Protein AF-A0A3D3RA34-F1 (afdb_monomer)

pLDDT: mean 83.46, std 7.07, range [61.66, 94.44]

Radius of gyration: 18.46 Å; Cα contacts (8 Å, |Δi|>4): 47; chains: 1; bounding box: 39×38×44 Å

Solvent-accessible surface area (backbone atoms only — not comparable to full-atom values): 4702 Å² total; per-residue (Å²): 108,70,68,57,55,53,51,52,53,49,50,56,52,58,44,67,77,43,65,49,68,58,57,50,49,53,50,45,38,57,46,18,47,54,51,16,52,50,31,49,50,55,51,49,43,52,67,73,72,44,59,81,91,72,43,71,59,71,64,64,54,50,52,34,52,51,47,21,51,52,27,39,52,51,16,51,53,40,47,50,53,50,54,58,72,74,105

Secondary structure (DSSP, 8-state):
-HHHHHHHHHHHHHHHHTTHHHHHHHHHHHHHHHHHHHHHHHHHIIIIIS-GGGPPPHHHHHHHHHHHHHHHHHHHHHHHHHHHHT-

Organism: NCBI:txid122

Mean predicted aligned error: 8.76 Å

Sequence (87 aa):
YFFLTLATIWGLLAVNWGHALSLFKILGAVAGPVLAIAAVQILIVNTRLLPEELRPHLWRRGALILCAICYGCLSLALLWDLYLSLR

Structure (mmCIF, N/CA/C/O backbone):
data_AF-A0A3D3RA34-F1
#
_entry.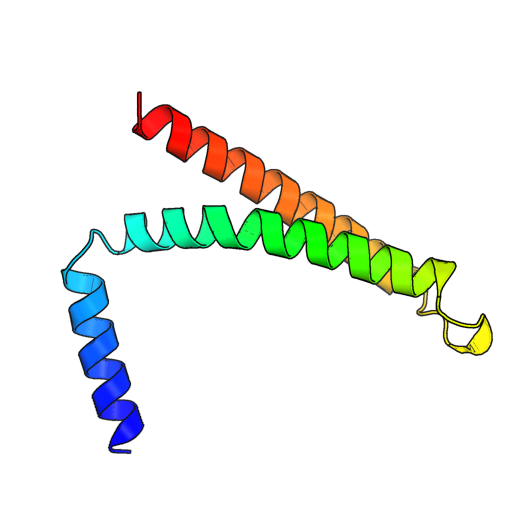id   AF-A0A3D3RA34-F1
#
loop_
_atom_site.group_PDB
_atom_site.id
_atom_site.type_symbol
_atom_site.label_atom_id
_atom_site.label_alt_id
_atom_site.label_comp_id
_atom_site.label_asym_id
_atom_site.label_entity_id
_atom_site.label_seq_id
_atom_site.pdbx_PDB_ins_code
_atom_site.Cartn_x
_atom_site.Cartn_y
_atom_site.Cartn_z
_atom_site.occupancy
_atom_site.B_iso_or_equiv
_atom_site.auth_seq_id
_atom_site.auth_comp_id
_atom_site.auth_asym_id
_atom_site.auth_atom_id
_atom_site.pdbx_PDB_model_num
ATOM 1 N N . TYR A 1 1 ? -9.520 -24.245 -21.574 1.00 74.50 1 TYR A N 1
ATOM 2 C CA . TYR A 1 1 ? -8.066 -24.111 -21.820 1.00 74.50 1 TYR A CA 1
ATOM 3 C C . TYR A 1 1 ? -7.708 -22.958 -22.750 1.00 74.50 1 TYR A C 1
ATOM 5 O O . TYR A 1 1 ? -6.784 -22.236 -22.416 1.00 74.50 1 TYR A O 1
ATOM 13 N N . PHE A 1 2 ? -8.463 -22.715 -23.830 1.00 91.88 2 PHE A N 1
ATOM 14 C CA . PHE A 1 2 ? -8.227 -21.607 -24.775 1.00 91.88 2 PHE A CA 1
ATOM 15 C C . PHE A 1 2 ? -8.070 -20.220 -24.123 1.00 91.88 2 PHE A C 1
ATOM 17 O O . PHE A 1 2 ? -7.131 -19.484 -24.417 1.00 91.88 2 PHE A O 1
ATOM 24 N N . PHE A 1 3 ? -8.954 -19.884 -23.180 1.00 92.56 3 PHE A N 1
ATOM 25 C CA . PHE A 1 3 ? -8.881 -18.609 -22.463 1.00 92.56 3 PHE A CA 1
ATOM 26 C C . PHE A 1 3 ? -7.610 -18.490 -21.610 1.00 92.56 3 PHE A C 1
ATOM 28 O O . PHE A 1 3 ? -6.986 -17.436 -21.558 1.00 92.56 3 PHE A O 1
ATOM 35 N N . LEU A 1 4 ? -7.195 -19.599 -20.988 1.00 91.31 4 LEU A N 1
ATOM 36 C CA . LEU A 1 4 ? -5.990 -19.650 -20.168 1.00 91.31 4 LEU A CA 1
ATOM 37 C C . LEU A 1 4 ? -4.745 -19.425 -21.032 1.00 91.31 4 LEU A C 1
ATOM 39 O O . LEU A 1 4 ? -3.921 -18.586 -20.701 1.00 91.31 4 LEU A O 1
ATOM 43 N N . THR A 1 5 ? -4.651 -20.102 -22.181 1.00 93.25 5 THR A N 1
ATOM 44 C CA . THR A 1 5 ? -3.539 -19.929 -23.126 1.00 93.25 5 THR A CA 1
ATOM 45 C C . THR A 1 5 ? -3.471 -18.511 -23.686 1.00 93.25 5 THR A C 1
ATOM 47 O O . THR A 1 5 ? -2.384 -17.950 -23.779 1.00 93.25 5 THR A O 1
ATOM 50 N N . LEU A 1 6 ? -4.620 -17.899 -23.993 1.00 94.44 6 LEU A N 1
ATOM 51 C CA . LEU A 1 6 ? -4.681 -16.515 -24.463 1.00 94.44 6 LEU A CA 1
ATOM 52 C C . LEU A 1 6 ? -4.191 -15.539 -23.381 1.00 94.44 6 LEU A C 1
ATOM 54 O O . LEU A 1 6 ? -3.374 -14.664 -23.660 1.00 94.44 6 LEU A O 1
ATOM 58 N N . ALA A 1 7 ? -4.631 -15.736 -22.134 1.00 88.69 7 ALA A N 1
ATOM 59 C CA . ALA A 1 7 ? -4.205 -14.934 -20.991 1.00 88.69 7 ALA A CA 1
ATOM 60 C C . ALA A 1 7 ? -2.706 -15.101 -20.685 1.00 88.69 7 ALA A C 1
ATOM 62 O O . ALA A 1 7 ? -2.030 -14.121 -20.380 1.00 88.69 7 ALA A O 1
ATOM 63 N N . THR A 1 8 ? -2.160 -16.315 -20.809 1.00 90.00 8 THR A N 1
ATOM 64 C CA . THR A 1 8 ? -0.727 -16.580 -20.608 1.00 90.00 8 THR A CA 1
ATOM 65 C C . THR A 1 8 ? 0.137 -15.920 -21.685 1.00 90.00 8 THR A C 1
ATOM 67 O O . THR A 1 8 ? 1.148 -15.303 -21.354 1.00 90.00 8 THR A O 1
ATOM 70 N N . ILE A 1 9 ? -0.264 -15.993 -22.960 1.00 91.69 9 ILE A N 1
ATOM 71 C CA . ILE A 1 9 ? 0.452 -15.338 -24.070 1.00 91.69 9 ILE A CA 1
ATOM 72 C C . ILE A 1 9 ? 0.407 -13.816 -23.908 1.00 91.69 9 ILE A C 1
ATOM 74 O O . ILE A 1 9 ? 1.428 -13.145 -24.058 1.00 91.69 9 ILE A O 1
ATOM 78 N N . TRP A 1 10 ? -0.755 -13.274 -23.537 1.00 86.25 10 TRP A N 1
ATOM 79 C CA . TRP A 1 10 ? -0.896 -11.852 -23.246 1.00 86.25 10 TRP A CA 1
ATOM 80 C C . TRP A 1 10 ? -0.002 -11.410 -22.079 1.00 86.25 10 TRP A C 1
ATOM 82 O O . TRP A 1 10 ? 0.682 -10.396 -22.183 1.00 86.25 10 TRP A O 1
ATOM 92 N N . GLY A 1 11 ? 0.063 -12.197 -20.999 1.00 80.50 11 GLY A N 1
ATOM 93 C CA . GLY A 1 11 ? 0.940 -11.932 -19.856 1.00 80.50 11 GLY A CA 1
ATOM 94 C C . GLY A 1 11 ? 2.427 -11.907 -20.224 1.00 80.50 11 GLY A C 1
ATOM 95 O O . GLY A 1 11 ? 3.146 -11.013 -19.788 1.00 80.50 11 GLY A O 1
ATOM 96 N N . LEU A 1 12 ? 2.881 -12.835 -21.073 1.00 82.94 12 LEU A N 1
ATOM 97 C CA . LEU A 1 12 ? 4.261 -12.873 -21.576 1.00 82.94 12 LEU A CA 1
ATOM 98 C C . LEU A 1 12 ? 4.615 -11.639 -22.417 1.00 82.94 12 LEU A C 1
ATOM 100 O O . LEU A 1 12 ? 5.702 -11.083 -22.263 1.00 82.94 12 LEU A O 1
ATOM 104 N N . LEU A 1 13 ? 3.699 -11.187 -23.277 1.00 80.62 13 LEU A N 1
ATOM 105 C CA . LEU A 1 13 ? 3.888 -9.979 -24.086 1.00 80.62 13 LEU A CA 1
ATOM 106 C C . LEU A 1 13 ? 3.881 -8.709 -23.224 1.00 80.62 13 LEU A C 1
ATOM 108 O O . LEU A 1 13 ? 4.754 -7.857 -23.380 1.00 80.62 13 LEU A O 1
ATOM 112 N N . ALA A 1 14 ? 2.957 -8.614 -22.265 1.00 74.06 14 ALA A N 1
ATOM 113 C CA . ALA A 1 14 ? 2.867 -7.487 -21.337 1.00 74.06 14 ALA A CA 1
ATOM 114 C C . ALA A 1 14 ? 4.130 -7.333 -20.468 1.00 74.06 14 ALA A C 1
ATOM 116 O O . ALA A 1 14 ? 4.561 -6.215 -20.196 1.00 74.06 14 ALA A O 1
ATOM 117 N N . VAL A 1 15 ? 4.752 -8.448 -20.073 1.00 71.44 15 VAL A N 1
ATOM 118 C CA . VAL A 1 15 ? 6.021 -8.475 -19.324 1.00 71.44 15 VAL A CA 1
ATOM 119 C C . VAL A 1 15 ? 7.211 -8.016 -20.170 1.00 71.44 15 VAL A C 1
ATOM 121 O O . VAL A 1 15 ? 8.175 -7.505 -19.611 1.00 71.44 15 VAL A O 1
ATOM 124 N N . ASN A 1 16 ? 7.161 -8.184 -21.494 1.00 73.38 16 ASN A N 1
ATOM 125 C CA . ASN A 1 16 ? 8.252 -7.818 -22.402 1.00 73.38 16 ASN A CA 1
ATOM 126 C C . ASN A 1 16 ? 8.212 -6.328 -22.804 1.00 73.38 16 ASN A C 1
ATOM 128 O O . ASN A 1 16 ? 9.250 -5.705 -22.994 1.00 73.38 16 ASN A O 1
ATOM 132 N N . TRP A 1 17 ? 7.018 -5.731 -22.892 1.00 65.56 17 TRP A N 1
ATOM 133 C CA . TRP A 1 17 ? 6.837 -4.334 -23.321 1.00 65.56 17 TRP A CA 1
ATOM 134 C C . TRP A 1 17 ? 7.259 -3.264 -22.309 1.00 65.56 17 TRP A C 1
ATOM 136 O O . TRP A 1 17 ? 7.488 -2.119 -22.692 1.00 65.56 17 TRP A O 1
ATOM 146 N N . GLY A 1 18 ? 7.397 -3.609 -21.034 1.00 61.66 18 GLY A N 1
ATOM 147 C CA . GLY A 1 18 ? 8.007 -2.745 -20.028 1.00 61.66 18 GLY A CA 1
ATOM 148 C C . GLY A 1 18 ? 9.100 -3.503 -19.294 1.00 61.66 18 GLY A C 1
ATOM 149 O O . GLY A 1 18 ? 9.091 -4.729 -19.271 1.00 61.66 18 GLY A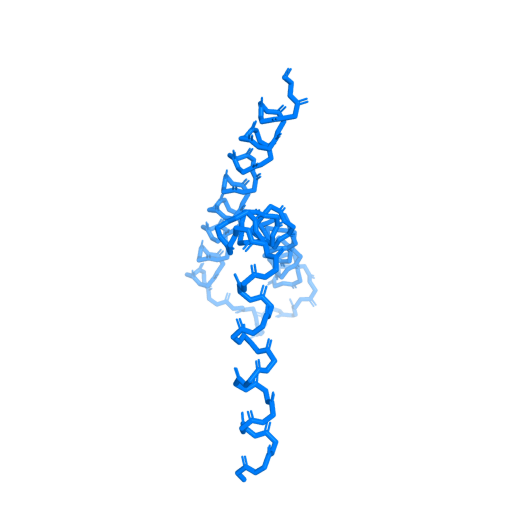 O 1
ATOM 150 N N . HIS A 1 19 ? 10.012 -2.801 -18.615 1.00 69.19 19 HIS A N 1
ATOM 151 C CA . HIS A 1 19 ? 10.720 -3.446 -17.509 1.00 69.19 19 HIS A CA 1
ATOM 152 C C . HIS A 1 19 ? 9.630 -3.924 -16.546 1.00 69.19 19 HIS A C 1
ATOM 154 O O . HIS A 1 19 ? 9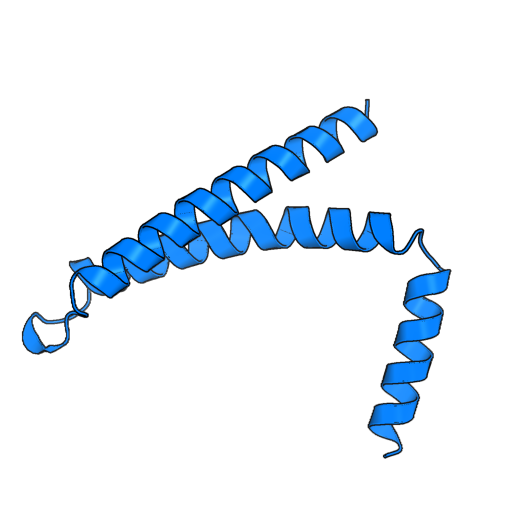.046 -3.099 -15.862 1.00 69.19 19 HIS A O 1
ATOM 160 N N . ALA A 1 20 ? 9.284 -5.214 -16.516 1.00 70.19 20 ALA A N 1
ATOM 161 C CA . ALA A 1 20 ? 8.157 -5.715 -15.719 1.00 70.19 20 ALA A CA 1
ATOM 162 C C . ALA A 1 20 ? 8.192 -5.205 -14.267 1.00 70.19 20 ALA A C 1
ATOM 164 O O . ALA A 1 20 ? 7.163 -4.896 -13.671 1.00 70.19 20 ALA A O 1
ATOM 165 N N . LEU A 1 21 ? 9.402 -5.006 -13.741 1.00 73.94 21 LEU A N 1
ATOM 166 C CA . LEU A 1 21 ? 9.663 -4.380 -12.453 1.00 73.94 21 LEU A CA 1
ATOM 167 C C . LEU A 1 21 ? 9.091 -2.951 -12.314 1.00 73.94 21 LEU A C 1
ATOM 169 O O . LEU A 1 21 ? 8.560 -2.618 -11.260 1.00 73.94 21 LEU A O 1
ATOM 173 N N . SER A 1 22 ? 9.154 -2.109 -13.350 1.00 74.81 22 SER A N 1
ATOM 174 C CA . SER A 1 22 ? 8.575 -0.758 -13.341 1.00 74.81 22 SER A CA 1
ATOM 175 C C . SER A 1 22 ? 7.047 -0.784 -13.348 1.00 74.81 22 SER A C 1
ATOM 177 O O . SER A 1 22 ? 6.425 -0.012 -12.621 1.00 74.81 22 SER A O 1
ATOM 179 N N . L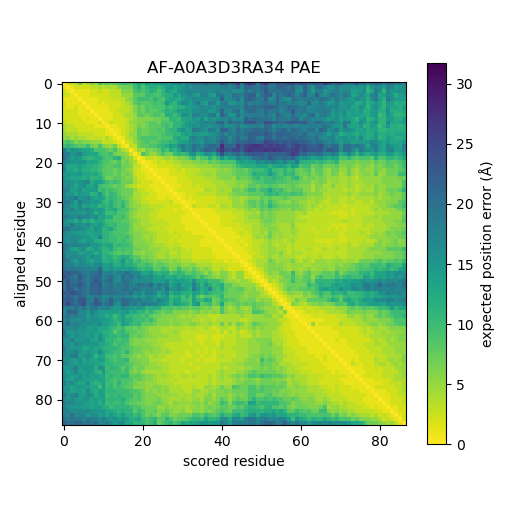EU A 1 23 ? 6.430 -1.718 -14.078 1.00 77.50 23 LEU A N 1
ATOM 180 C CA . LEU A 1 23 ? 4.979 -1.920 -14.036 1.00 77.50 23 LEU A CA 1
ATOM 181 C C . LEU A 1 23 ? 4.524 -2.350 -12.637 1.00 77.50 23 LEU A C 1
ATOM 183 O O . LEU A 1 23 ? 3.561 -1.794 -12.113 1.00 77.50 23 LEU A O 1
ATOM 187 N N . PHE A 1 24 ? 5.251 -3.267 -11.990 1.00 79.00 24 PHE A N 1
ATOM 188 C CA . PHE A 1 24 ? 4.983 -3.643 -10.599 1.00 79.00 24 PHE A CA 1
ATOM 189 C C . PHE A 1 24 ? 5.166 -2.476 -9.623 1.00 79.00 24 PHE A C 1
ATOM 191 O O . PHE A 1 24 ? 4.357 -2.336 -8.707 1.00 79.00 24 PHE A O 1
ATOM 198 N N . LYS A 1 25 ? 6.168 -1.609 -9.824 1.00 77.19 25 LYS A N 1
ATOM 199 C CA . LYS A 1 25 ? 6.345 -0.389 -9.018 1.00 77.19 25 LYS A CA 1
ATOM 200 C C . LYS A 1 25 ? 5.141 0.548 -9.133 1.00 77.19 25 LYS A C 1
ATOM 202 O O . LYS A 1 25 ? 4.626 0.995 -8.112 1.00 77.19 25 LYS A O 1
ATOM 207 N N . ILE A 1 26 ? 4.661 0.803 -10.351 1.00 80.94 26 ILE A N 1
ATOM 208 C CA . ILE A 1 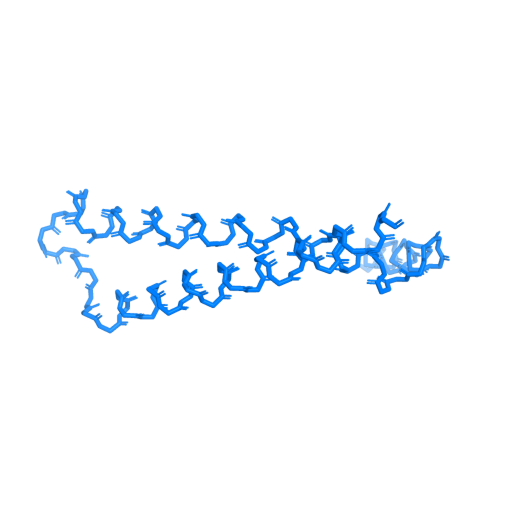26 ? 3.498 1.671 -10.597 1.00 80.94 26 ILE A CA 1
ATOM 209 C C . ILE A 1 26 ? 2.229 1.050 -10.001 1.00 80.94 26 ILE A C 1
ATOM 211 O O . ILE A 1 26 ? 1.492 1.718 -9.279 1.00 80.94 26 ILE A O 1
ATOM 215 N N . LEU A 1 27 ? 1.996 -0.242 -10.242 1.00 83.38 27 LEU A N 1
ATOM 216 C CA . LEU A 1 27 ? 0.857 -0.970 -9.678 1.00 83.38 27 LEU A CA 1
ATOM 217 C C . LEU A 1 27 ? 0.883 -0.960 -8.148 1.00 83.38 27 LEU A C 1
ATOM 219 O O . LEU A 1 27 ? -0.145 -0.709 -7.529 1.00 83.38 27 LEU A O 1
ATOM 223 N N . GLY A 1 28 ? 2.047 -1.178 -7.533 1.00 82.38 28 GLY A N 1
ATOM 224 C CA . GLY A 1 28 ? 2.222 -1.106 -6.084 1.00 82.38 28 GLY A CA 1
ATOM 225 C C . GLY A 1 28 ? 1.967 0.296 -5.529 1.00 82.38 28 GLY A C 1
ATOM 226 O O . GLY A 1 28 ? 1.281 0.435 -4.515 1.00 82.38 28 GLY A O 1
ATOM 227 N N . ALA A 1 29 ? 2.449 1.335 -6.219 1.00 83.94 29 ALA A N 1
ATOM 228 C CA . ALA A 1 29 ? 2.225 2.729 -5.842 1.00 83.94 29 ALA A CA 1
ATOM 229 C C . ALA A 1 29 ? 0.737 3.118 -5.885 1.00 83.94 29 ALA A C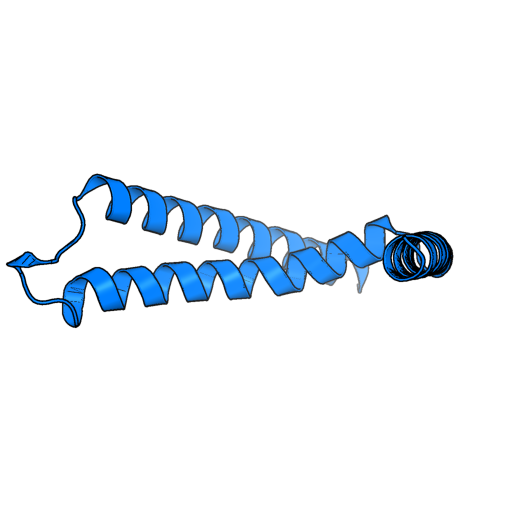 1
ATOM 231 O O . ALA A 1 29 ? 0.301 3.924 -5.069 1.00 83.94 29 ALA A O 1
ATOM 232 N N . VAL A 1 30 ? -0.050 2.524 -6.789 1.00 85.31 30 VAL A N 1
ATOM 233 C CA . VAL A 1 30 ? -1.504 2.748 -6.884 1.00 85.31 30 VAL A CA 1
ATOM 234 C C . VAL A 1 30 ? -2.294 1.848 -5.926 1.00 85.31 30 VAL A C 1
ATOM 236 O O . VAL A 1 30 ? -3.265 2.295 -5.318 1.00 85.31 30 VAL A O 1
ATOM 239 N N . ALA A 1 31 ? -1.887 0.590 -5.744 1.00 87.06 31 ALA A N 1
ATOM 240 C CA . ALA A 1 31 ? -2.592 -0.370 -4.896 1.00 87.06 31 ALA A CA 1
ATOM 241 C C . ALA A 1 31 ? -2.424 -0.084 -3.395 1.00 87.06 31 ALA A C 1
ATOM 243 O O . ALA A 1 31 ? -3.387 -0.216 -2.640 1.00 87.06 31 ALA A O 1
ATOM 244 N N . GLY A 1 32 ? -1.234 0.340 -2.959 1.00 87.25 32 GLY A N 1
ATOM 245 C CA . GLY A 1 32 ? -0.946 0.704 -1.567 1.00 87.25 32 GLY A CA 1
ATOM 246 C C . GLY A 1 32 ? -1.939 1.705 -0.953 1.00 87.25 32 GLY A C 1
ATOM 247 O O . GLY A 1 32 ? -2.559 1.378 0.062 1.00 87.25 32 GLY A O 1
ATOM 248 N N . PRO A 1 33 ? -2.159 2.891 -1.551 1.00 87.31 33 PRO A N 1
ATOM 249 C CA . PRO A 1 33 ? -3.065 3.889 -0.990 1.00 87.31 33 PRO A CA 1
ATOM 250 C C . PRO A 1 33 ? -4.525 3.425 -1.029 1.00 87.31 33 PRO A C 1
ATOM 252 O O . PRO A 1 33 ? -5.260 3.646 -0.068 1.00 87.31 33 PRO A O 1
ATOM 255 N N . VAL A 1 34 ? -4.942 2.717 -2.086 1.00 90.50 34 VAL A N 1
ATOM 256 C CA . VAL A 1 34 ? -6.295 2.142 -2.182 1.00 90.50 34 VAL A CA 1
ATOM 257 C C . VAL A 1 34 ? -6.545 1.144 -1.049 1.00 90.50 34 VAL A C 1
ATOM 259 O O . VAL A 1 34 ? -7.576 1.218 -0.381 1.00 90.50 34 VAL A O 1
ATOM 262 N N . LEU A 1 35 ? -5.591 0.248 -0.781 1.00 89.38 35 LEU A N 1
ATOM 263 C CA . LEU A 1 35 ? -5.688 -0.734 0.301 1.00 89.38 35 LEU A CA 1
ATOM 264 C C . LEU A 1 35 ? -5.660 -0.080 1.687 1.00 89.38 35 LEU A C 1
ATOM 266 O O . LEU A 1 35 ? -6.410 -0.498 2.570 1.00 89.38 35 LEU A O 1
ATOM 270 N N . ALA A 1 36 ? -4.853 0.967 1.876 1.00 90.44 36 ALA A N 1
ATOM 271 C CA . ALA A 1 36 ? -4.818 1.725 3.123 1.00 90.44 36 ALA A CA 1
ATOM 272 C C . ALA A 1 36 ? -6.170 2.404 3.409 1.00 90.44 36 ALA A C 1
ATOM 274 O O . ALA A 1 36 ? -6.716 2.263 4.506 1.00 90.44 36 ALA A O 1
ATOM 275 N N . ILE A 1 37 ? -6.755 3.075 2.410 1.00 90.06 37 ILE A N 1
ATOM 276 C CA . ILE A 1 37 ? -8.064 3.735 2.529 1.00 90.06 37 ILE A CA 1
ATOM 277 C C . ILE A 1 37 ? -9.170 2.703 2.772 1.00 90.06 37 ILE A C 1
ATOM 279 O O . ILE A 1 37 ? -9.997 2.890 3.667 1.00 90.06 37 ILE A O 1
ATOM 283 N N . ALA A 1 38 ? -9.169 1.592 2.031 1.00 90.31 38 ALA A N 1
ATOM 284 C CA . ALA A 1 38 ? -10.150 0.524 2.195 1.00 90.31 38 ALA A CA 1
ATOM 285 C C . ALA A 1 38 ? -10.113 -0.077 3.610 1.00 90.31 38 ALA A C 1
ATOM 287 O O . ALA A 1 38 ? -11.161 -0.260 4.230 1.00 90.31 38 ALA A O 1
ATOM 288 N N . ALA A 1 39 ? -8.922 -0.328 4.164 1.00 89.19 39 ALA A N 1
ATOM 289 C CA . ALA A 1 39 ? -8.772 -0.838 5.527 1.00 89.19 39 ALA A CA 1
ATOM 290 C C . ALA A 1 39 ? -9.369 0.122 6.575 1.00 89.19 39 ALA A C 1
ATOM 292 O O . ALA A 1 39 ? -10.073 -0.319 7.488 1.00 89.19 39 ALA A O 1
ATOM 293 N N . VAL A 1 40 ? -9.157 1.433 6.414 1.00 89.31 40 VAL A N 1
ATOM 294 C CA . VAL A 1 40 ? -9.744 2.461 7.290 1.00 89.31 40 VAL A CA 1
ATOM 295 C C . VAL A 1 40 ? -11.266 2.510 7.145 1.00 89.31 40 VAL A C 1
ATOM 297 O O . VAL A 1 40 ? -11.974 2.522 8.152 1.00 89.31 40 VAL A O 1
ATOM 300 N N . GLN A 1 41 ? -11.794 2.472 5.920 1.00 89.81 41 GLN A N 1
ATOM 301 C CA . GLN A 1 41 ? -13.241 2.448 5.679 1.00 89.81 41 GLN A CA 1
ATOM 302 C C . GLN A 1 41 ? -13.904 1.225 6.319 1.00 89.81 41 GLN A C 1
ATOM 304 O O . GLN A 1 41 ? -14.910 1.363 7.014 1.00 89.81 41 GLN A O 1
ATOM 309 N N . ILE A 1 42 ? -13.312 0.040 6.163 1.00 87.69 42 ILE A N 1
ATOM 310 C CA . ILE A 1 42 ? -13.809 -1.194 6.782 1.00 87.69 42 ILE A CA 1
ATOM 311 C C . ILE A 1 42 ? -13.792 -1.075 8.312 1.00 87.69 42 ILE A C 1
ATOM 313 O O . ILE A 1 42 ? -14.722 -1.528 8.981 1.00 87.69 42 ILE A O 1
ATOM 317 N N . LEU A 1 43 ? -12.772 -0.440 8.894 1.00 88.00 43 LEU A N 1
ATOM 318 C CA . LEU A 1 43 ? -12.705 -0.207 10.336 1.00 88.00 43 LEU A CA 1
ATOM 319 C C . LEU A 1 43 ? -13.810 0.747 10.826 1.00 88.00 43 LEU A C 1
ATOM 321 O O . LEU A 1 43 ? -14.435 0.480 11.855 1.00 88.00 43 LEU A O 1
ATOM 325 N N . ILE A 1 44 ? -14.094 1.820 10.082 1.00 86.81 44 ILE A N 1
ATOM 326 C CA . ILE A 1 44 ? -15.182 2.763 10.390 1.00 86.81 44 ILE A CA 1
ATOM 327 C C . ILE A 1 44 ? -16.536 2.049 10.320 1.00 86.81 44 ILE A C 1
ATOM 329 O O . ILE A 1 44 ? -17.337 2.149 11.250 1.00 86.81 44 ILE A O 1
ATOM 333 N N . VAL A 1 45 ? -16.775 1.261 9.271 1.00 86.25 45 VAL A N 1
ATOM 334 C CA . VAL A 1 45 ? -18.014 0.484 9.106 1.00 86.25 45 VAL A CA 1
ATOM 335 C C . VAL A 1 45 ? -18.195 -0.498 10.269 1.00 86.25 45 VAL A C 1
ATOM 337 O O . VAL A 1 45 ? -19.250 -0.529 10.902 1.00 86.25 45 VAL A O 1
ATOM 340 N N . ASN A 1 46 ? -17.134 -1.219 10.638 1.00 84.88 46 ASN A N 1
ATOM 341 C CA . ASN A 1 46 ? -17.142 -2.193 11.735 1.00 84.88 46 ASN A CA 1
ATOM 342 C C . ASN A 1 46 ? -17.304 -1.587 13.140 1.00 84.88 46 ASN A C 1
ATOM 344 O O . ASN A 1 46 ? -17.534 -2.333 14.099 1.00 84.88 46 ASN A O 1
ATOM 348 N N . THR A 1 47 ? -17.122 -0.274 13.303 1.00 82.25 47 THR A N 1
ATOM 349 C CA . THR A 1 47 ? -17.206 0.411 14.605 1.00 82.25 47 THR A CA 1
ATOM 350 C C . THR A 1 47 ? -18.447 1.284 14.743 1.00 82.25 47 THR A C 1
ATOM 352 O O . THR A 1 47 ? -19.018 1.326 15.831 1.00 82.25 47 THR A O 1
ATOM 355 N N . ARG A 1 48 ? -18.875 1.962 13.672 1.00 80.31 48 ARG A N 1
ATOM 356 C CA . ARG A 1 48 ? -19.974 2.940 13.700 1.00 80.31 48 ARG A CA 1
ATOM 357 C C . ARG A 1 48 ? -21.279 2.439 13.091 1.00 80.31 48 ARG A C 1
ATOM 359 O O . ARG A 1 48 ? -22.328 2.777 13.621 1.00 80.31 48 ARG A O 1
ATOM 366 N N . LEU A 1 49 ? -21.222 1.677 11.998 1.00 78.75 49 LEU A N 1
ATOM 367 C CA . LEU A 1 49 ? -22.417 1.272 11.244 1.00 78.75 49 LEU A CA 1
ATOM 368 C C . LEU A 1 49 ? -22.983 -0.084 11.680 1.00 78.75 49 LEU A C 1
ATOM 370 O O . LEU A 1 49 ? -24.177 -0.313 11.518 1.00 78.75 49 LEU A O 1
ATOM 374 N N . LEU A 1 50 ? -22.156 -0.980 12.231 1.00 78.38 50 LEU A N 1
ATOM 375 C CA . LEU A 1 50 ? -22.623 -2.301 12.658 1.00 78.38 50 LEU A CA 1
ATOM 376 C C . LEU A 1 50 ? -23.303 -2.269 14.047 1.00 78.38 50 LEU A C 1
ATOM 378 O O . LEU A 1 50 ? -22.691 -1.764 15.003 1.00 78.38 50 LEU A O 1
ATOM 382 N N . PRO A 1 51 ? -24.513 -2.861 14.187 1.00 78.62 51 PRO A N 1
ATOM 383 C CA . PRO A 1 51 ? -25.162 -3.072 15.482 1.00 78.62 51 PRO A CA 1
ATOM 384 C C . PRO A 1 51 ? -24.286 -3.942 16.391 1.00 78.62 51 PRO A C 1
ATOM 386 O O . PRO A 1 51 ? -23.494 -4.759 15.916 1.00 78.62 51 PRO A O 1
ATOM 389 N N . GLU A 1 52 ? -24.393 -3.735 17.706 1.00 73.06 52 GLU A N 1
ATOM 390 C CA . GLU A 1 52 ? -23.448 -4.276 18.696 1.00 73.06 52 GLU A CA 1
ATOM 391 C C . GLU A 1 52 ? -23.286 -5.793 18.658 1.00 73.06 52 GLU A C 1
ATOM 393 O O . GLU A 1 52 ? -22.175 -6.290 18.831 1.00 73.06 52 GLU A O 1
ATOM 398 N N . GLU A 1 53 ? -24.355 -6.498 18.315 1.00 76.56 53 GLU A N 1
ATOM 399 C CA . GLU A 1 53 ? -24.427 -7.957 18.229 1.00 76.56 53 GLU A CA 1
ATOM 400 C C . GLU A 1 53 ? -23.595 -8.547 17.075 1.00 76.56 53 GLU A C 1
ATOM 402 O O . GLU A 1 53 ? -23.136 -9.683 17.165 1.00 76.56 53 GLU A O 1
ATOM 407 N N . LEU A 1 54 ? -23.349 -7.782 16.001 1.00 74.44 54 LEU A N 1
ATOM 408 C CA . LEU A 1 54 ? -22.562 -8.213 14.834 1.00 74.44 54 LEU A CA 1
ATOM 409 C C . LEU A 1 54 ? -21.137 -7.653 14.818 1.00 74.44 54 LEU A C 1
ATOM 411 O O . LEU A 1 54 ? -20.380 -7.905 13.874 1.00 74.44 54 LEU A O 1
ATOM 415 N N . ARG A 1 55 ? -20.746 -6.871 15.832 1.00 75.88 55 ARG A N 1
ATOM 416 C CA . ARG A 1 55 ? -19.425 -6.240 15.852 1.00 75.88 55 ARG A CA 1
ATOM 417 C C . ARG A 1 55 ? -18.330 -7.314 15.840 1.00 75.88 55 ARG A C 1
ATOM 419 O O . ARG A 1 55 ? -18.307 -8.189 16.704 1.00 75.88 55 ARG A O 1
ATOM 426 N N . PRO A 1 56 ? -17.377 -7.251 14.894 1.00 77.38 56 PRO A N 1
ATOM 427 C CA . PRO A 1 56 ? -16.285 -8.208 14.855 1.00 77.38 56 PRO A CA 1
ATOM 428 C C . PRO A 1 56 ? -15.396 -8.071 16.095 1.00 77.38 56 PRO A C 1
ATOM 430 O O . PRO A 1 56 ? -15.181 -6.972 16.612 1.00 77.38 56 PRO A O 1
ATOM 433 N N . HIS A 1 57 ? -14.847 -9.205 16.528 1.00 82.81 57 HIS A N 1
ATOM 434 C CA . HIS A 1 57 ? -13.957 -9.303 17.681 1.00 82.81 57 HIS A CA 1
ATOM 435 C C . HIS A 1 57 ? -12.744 -8.350 17.584 1.00 82.81 57 HIS A C 1
ATOM 437 O O . HIS A 1 57 ? -12.284 -7.993 16.494 1.00 82.81 57 HIS A O 1
ATOM 443 N N . LEU A 1 58 ? -12.190 -7.968 18.739 1.00 81.69 58 LEU A N 1
ATOM 444 C CA . LEU A 1 58 ? -11.143 -6.940 18.857 1.00 81.69 58 LEU A CA 1
ATOM 445 C C . LEU A 1 58 ? -9.875 -7.240 18.032 1.00 81.69 58 LEU A C 1
ATOM 447 O O . LEU A 1 58 ? -9.286 -6.322 17.467 1.00 81.69 58 LEU A O 1
ATOM 451 N N . TRP A 1 59 ? -9.492 -8.511 17.880 1.00 85.38 59 TRP A N 1
ATOM 452 C CA . TRP A 1 59 ? -8.324 -8.908 17.080 1.00 85.38 59 TRP A CA 1
ATOM 453 C C . TRP A 1 59 ? -8.478 -8.631 15.572 1.00 85.38 59 TRP A C 1
ATOM 455 O O . TRP A 1 59 ? -7.540 -8.132 14.953 1.00 85.38 59 TRP A O 1
ATOM 465 N N . ARG A 1 60 ? -9.671 -8.803 14.976 1.00 84.06 60 ARG A N 1
ATOM 466 C CA . ARG A 1 60 ? -9.938 -8.400 13.576 1.00 84.06 60 ARG A CA 1
ATOM 467 C C . ARG A 1 60 ? -9.785 -6.898 13.364 1.00 84.06 60 ARG A C 1
ATOM 469 O O . ARG A 1 60 ? -9.290 -6.479 12.322 1.00 84.06 60 ARG A O 1
ATOM 476 N N . ARG A 1 61 ? -10.177 -6.091 14.353 1.00 85.06 61 ARG A N 1
ATOM 477 C CA . ARG A 1 61 ? -9.970 -4.635 14.322 1.00 85.06 61 ARG A CA 1
ATOM 478 C C . ARG A 1 61 ? -8.482 -4.290 14.400 1.00 85.06 61 ARG A C 1
ATOM 480 O O . ARG A 1 61 ? -8.023 -3.471 13.613 1.00 85.06 61 ARG A O 1
ATOM 487 N N . GLY A 1 62 ? -7.727 -4.963 15.270 1.00 88.50 62 GLY A N 1
ATOM 488 C CA . GLY A 1 62 ? -6.268 -4.824 15.345 1.00 88.50 62 GLY A CA 1
ATOM 489 C C . GLY A 1 62 ? -5.563 -5.184 14.032 1.00 88.50 62 GLY A C 1
ATOM 490 O O . GLY A 1 62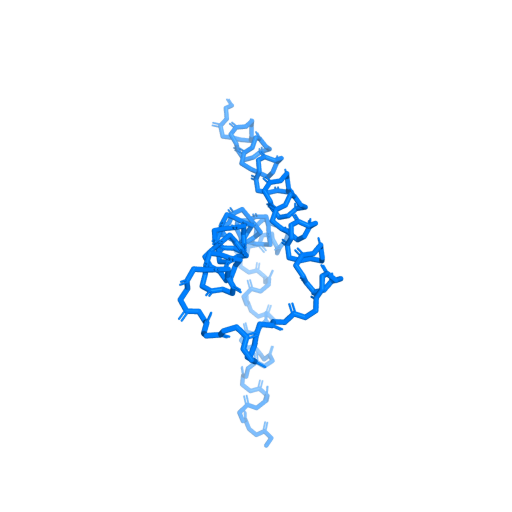 ? -4.732 -4.418 13.550 1.00 88.50 62 GLY A O 1
ATOM 491 N N . ALA A 1 63 ? -5.953 -6.292 13.396 1.00 88.38 63 ALA A N 1
ATOM 492 C CA . ALA A 1 63 ? -5.409 -6.711 12.103 1.00 88.38 63 ALA A CA 1
ATOM 493 C C . ALA A 1 63 ? -5.700 -5.701 10.974 1.00 88.38 63 ALA A C 1
ATOM 495 O O . ALA A 1 63 ? -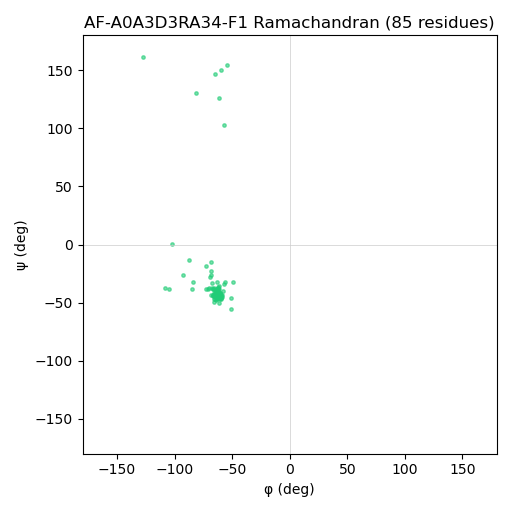4.839 -5.451 10.132 1.00 88.38 63 ALA A O 1
ATOM 496 N N . LEU A 1 64 ? -6.887 -5.081 10.977 1.00 88.62 64 LEU A N 1
ATOM 497 C CA . LEU A 1 64 ? -7.249 -4.010 10.039 1.00 88.62 64 LEU A CA 1
ATOM 498 C C . LEU A 1 64 ? -6.395 -2.754 10.235 1.00 88.62 64 LEU A C 1
ATOM 500 O O . LEU A 1 64 ? -5.944 -2.174 9.251 1.00 88.62 64 LEU A O 1
ATOM 504 N N . ILE A 1 65 ? -6.138 -2.359 11.485 1.00 90.81 65 ILE A N 1
ATOM 505 C CA . ILE A 1 65 ? -5.253 -1.228 11.801 1.00 90.81 65 ILE A CA 1
ATOM 506 C C . ILE A 1 65 ? -3.829 -1.523 11.320 1.00 90.81 65 ILE A C 1
ATOM 508 O O . ILE A 1 65 ? -3.221 -0.685 10.658 1.00 90.81 65 ILE A O 1
ATOM 512 N N . LEU A 1 66 ? -3.317 -2.728 11.587 1.00 92.38 66 LEU A N 1
ATOM 513 C CA . LEU A 1 66 ? -1.997 -3.146 11.118 1.00 92.38 66 LEU A CA 1
ATOM 514 C C . LEU A 1 66 ? -1.908 -3.129 9.585 1.00 92.38 66 LEU A C 1
ATOM 516 O O . LEU A 1 66 ? -0.929 -2.625 9.042 1.00 92.38 66 LEU A O 1
ATOM 520 N N . CYS A 1 67 ? -2.938 -3.619 8.885 1.00 89.19 67 CYS A N 1
ATOM 521 C CA . CYS A 1 67 ? -3.013 -3.535 7.425 1.00 89.19 67 CYS A CA 1
ATOM 522 C C . CYS A 1 67 ? -3.012 -2.082 6.943 1.00 89.19 67 CYS A C 1
ATOM 524 O O . CYS A 1 67 ? -2.254 -1.753 6.037 1.00 89.19 67 CYS A O 1
ATOM 526 N N . ALA A 1 68 ? -3.813 -1.205 7.553 1.00 91.00 68 ALA A N 1
ATOM 527 C CA . ALA A 1 68 ? -3.866 0.206 7.181 1.00 91.00 68 ALA A CA 1
ATOM 528 C C . ALA A 1 68 ? -2.495 0.887 7.325 1.00 91.00 68 ALA A C 1
ATOM 530 O O . ALA A 1 68 ? -2.066 1.597 6.419 1.00 91.00 68 ALA A O 1
ATOM 531 N N . ILE A 1 69 ? -1.782 0.619 8.425 1.00 92.75 69 ILE A N 1
ATOM 532 C CA . ILE A 1 69 ? -0.431 1.146 8.660 1.00 92.75 69 ILE A CA 1
ATOM 533 C C . ILE A 1 69 ? 0.555 0.565 7.645 1.00 92.75 69 ILE A C 1
ATOM 535 O O . ILE A 1 69 ? 1.287 1.315 7.008 1.00 92.75 69 ILE A O 1
ATOM 539 N N . CYS A 1 70 ? 0.561 -0.755 7.455 1.00 91.69 70 CYS A N 1
ATOM 540 C CA . CYS A 1 70 ? 1.498 -1.422 6.555 1.00 91.69 70 CYS A CA 1
ATOM 541 C C . CYS A 1 70 ? 1.328 -0.942 5.106 1.00 91.69 70 CYS A C 1
ATOM 543 O O . CYS A 1 70 ? 2.295 -0.495 4.489 1.00 91.69 70 CYS A O 1
ATOM 545 N N . TYR A 1 71 ? 0.098 -0.944 4.584 1.00 87.88 71 TYR A N 1
ATOM 546 C CA . TYR A 1 71 ? -0.186 -0.464 3.231 1.00 87.88 71 TYR A CA 1
ATOM 547 C C . TYR A 1 71 ? 0.015 1.048 3.089 1.00 87.88 71 TYR A C 1
ATOM 549 O O . TYR A 1 71 ? 0.480 1.496 2.042 1.00 87.88 71 TYR A O 1
ATOM 557 N N . GLY A 1 72 ? -0.252 1.832 4.139 1.00 88.44 72 GLY A N 1
ATOM 558 C CA . GLY A 1 72 ? 0.040 3.265 4.167 1.00 88.44 72 GLY A CA 1
ATOM 559 C C . GLY A 1 72 ? 1.540 3.561 4.084 1.00 88.44 72 GLY A C 1
ATOM 560 O O . GLY A 1 72 ? 1.967 4.354 3.246 1.00 88.44 72 GLY A O 1
ATOM 561 N N . CYS A 1 73 ? 2.360 2.879 4.888 1.00 89.38 73 CYS A N 1
ATOM 562 C CA . CYS A 1 73 ? 3.818 3.006 4.848 1.00 89.38 73 CYS A CA 1
ATOM 563 C C . CYS A 1 73 ? 4.397 2.547 3.505 1.00 89.38 73 CYS A C 1
ATOM 565 O O . CYS A 1 73 ? 5.241 3.241 2.941 1.00 89.38 73 CYS A O 1
ATOM 567 N N . LEU A 1 74 ? 3.925 1.418 2.965 1.00 87.25 74 LEU A N 1
ATOM 568 C CA . LEU A 1 74 ? 4.340 0.929 1.647 1.00 87.25 74 LEU A CA 1
ATOM 569 C C . LEU A 1 74 ? 3.971 1.916 0.536 1.00 87.25 74 LEU A C 1
ATOM 571 O O . LEU A 1 74 ? 4.796 2.199 -0.328 1.00 87.25 74 LEU A O 1
ATOM 575 N N . SER A 1 75 ? 2.763 2.482 0.580 1.00 88.31 75 SER A N 1
ATOM 576 C CA . SER A 1 75 ? 2.330 3.513 -0.363 1.00 88.31 75 SER A CA 1
ATOM 577 C C . SER A 1 75 ? 3.232 4.742 -0.315 1.00 88.31 75 SER A C 1
ATOM 579 O O . SER A 1 75 ? 3.632 5.231 -1.367 1.00 88.31 75 SER A O 1
ATOM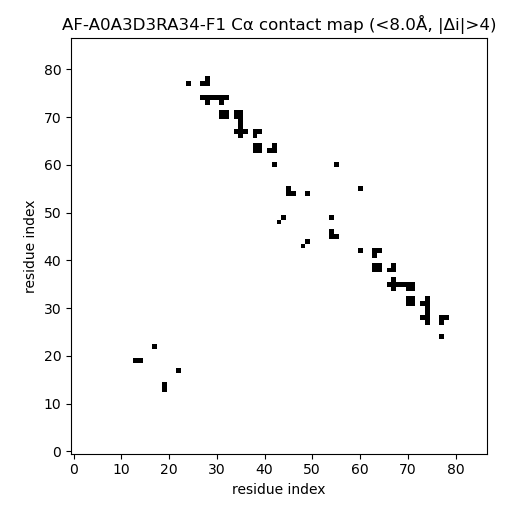 581 N N . LEU A 1 76 ? 3.552 5.241 0.882 1.00 87.31 76 LEU A N 1
ATOM 582 C CA . LEU A 1 76 ? 4.426 6.401 1.064 1.00 87.31 76 LEU A CA 1
ATOM 583 C C . LEU A 1 76 ? 5.841 6.125 0.553 1.00 87.31 76 LEU A C 1
ATOM 585 O O . LEU A 1 76 ? 6.393 6.946 -0.174 1.00 87.31 76 LEU A O 1
ATOM 589 N N . ALA A 1 77 ? 6.407 4.961 0.880 1.00 87.19 77 ALA A N 1
ATOM 590 C CA . ALA A 1 77 ? 7.739 4.568 0.430 1.00 87.19 77 ALA A CA 1
ATOM 591 C C . ALA A 1 77 ? 7.820 4.451 -1.102 1.00 87.19 77 ALA A C 1
ATOM 593 O O . ALA A 1 77 ? 8.769 4.942 -1.708 1.00 87.19 77 ALA A O 1
ATOM 594 N N . LEU A 1 78 ? 6.806 3.853 -1.737 1.00 83.38 78 LEU A N 1
ATOM 595 C CA . LEU A 1 78 ? 6.748 3.702 -3.193 1.00 83.38 78 LEU A CA 1
ATOM 596 C C . LEU A 1 78 ? 6.500 5.031 -3.912 1.00 83.38 78 LEU A C 1
ATOM 598 O O . LEU A 1 78 ? 7.107 5.282 -4.949 1.00 83.38 78 LEU A O 1
ATOM 602 N N . LEU A 1 79 ? 5.650 5.900 -3.359 1.00 83.50 79 LEU A N 1
ATOM 603 C CA . LEU A 1 79 ? 5.462 7.256 -3.880 1.00 83.50 79 LEU A CA 1
ATOM 604 C C . LEU A 1 79 ? 6.751 8.076 -3.782 1.00 83.50 79 LEU A C 1
ATOM 606 O O . LEU A 1 79 ? 7.070 8.820 -4.706 1.00 83.50 79 LEU A O 1
ATOM 610 N N . TRP A 1 80 ? 7.509 7.916 -2.696 1.00 86.00 80 TRP A N 1
ATOM 611 C CA . TRP A 1 80 ? 8.794 8.586 -2.513 1.00 86.00 80 TRP A CA 1
ATOM 612 C C . TRP A 1 80 ? 9.857 8.097 -3.508 1.00 86.00 80 TRP A C 1
ATOM 614 O O . TRP A 1 80 ? 10.549 8.912 -4.116 1.00 86.00 80 TRP A O 1
ATOM 624 N N . ASP A 1 81 ? 9.952 6.782 -3.728 1.00 83.81 81 ASP A N 1
ATOM 625 C CA . ASP A 1 81 ? 10.837 6.172 -4.736 1.00 83.81 81 ASP A CA 1
ATOM 626 C C . ASP A 1 81 ? 10.485 6.624 -6.163 1.00 83.81 81 ASP A C 1
ATOM 628 O O . ASP A 1 81 ? 11.371 6.949 -6.959 1.00 83.81 81 ASP A O 1
ATOM 632 N N . LEU A 1 82 ? 9.188 6.712 -6.473 1.00 80.12 82 LEU A N 1
ATOM 633 C CA . LEU A 1 82 ? 8.705 7.206 -7.759 1.00 80.12 82 LEU A CA 1
ATOM 634 C C . LEU A 1 82 ? 9.037 8.691 -7.952 1.00 80.12 82 LEU A C 1
ATOM 636 O O . LEU A 1 82 ? 9.503 9.073 -9.021 1.00 80.12 82 LEU A O 1
ATOM 640 N N . TYR A 1 83 ? 8.835 9.515 -6.920 1.00 82.56 83 TYR A N 1
ATOM 641 C CA . TYR A 1 83 ? 9.174 10.938 -6.948 1.00 82.56 83 TYR A CA 1
ATOM 642 C C . TYR A 1 83 ? 10.674 11.162 -7.176 1.00 82.56 83 TYR A C 1
ATOM 644 O O . TYR A 1 83 ? 11.046 12.006 -7.986 1.00 82.56 83 TYR A O 1
ATOM 652 N N . LEU A 1 84 ? 11.533 10.384 -6.509 1.00 83.94 84 LEU A N 1
ATOM 653 C CA . LEU A 1 84 ? 12.982 10.432 -6.717 1.00 83.94 84 LEU A CA 1
ATOM 654 C C . LEU A 1 84 ? 13.392 9.955 -8.112 1.00 83.94 84 LEU A C 1
ATOM 656 O O . LEU A 1 84 ? 14.284 10.550 -8.693 1.00 83.94 84 LEU A O 1
ATOM 660 N N . SER A 1 85 ? 12.747 8.920 -8.659 1.00 76.81 85 SER A N 1
ATOM 661 C CA . SER A 1 85 ? 13.036 8.441 -10.022 1.00 76.81 85 SER A CA 1
ATOM 662 C C . SER A 1 85 ? 12.618 9.426 -11.118 1.00 76.81 85 SER A C 1
ATOM 664 O O . SER A 1 85 ? 13.115 9.332 -12.237 1.00 76.81 85 SER A O 1
ATOM 666 N N . LEU A 1 86 ? 11.669 10.321 -10.829 1.00 72.56 86 LEU A N 1
ATOM 667 C CA . LEU A 1 86 ? 11.180 11.328 -11.773 1.00 72.56 86 LEU A CA 1
ATOM 668 C C . LEU A 1 86 ? 12.015 12.622 -11.757 1.00 72.56 86 LEU A C 1
ATOM 670 O O . LEU A 1 86 ? 11.829 13.465 -12.635 1.00 72.56 86 LEU A O 1
ATOM 674 N N . ARG A 1 87 ? 12.874 12.795 -10.747 1.00 67.69 87 ARG A N 1
ATOM 675 C CA . ARG A 1 87 ? 13.741 13.960 -10.548 1.00 67.69 87 ARG A CA 1
ATOM 676 C C . ARG A 1 87 ? 15.140 13.700 -11.088 1.00 67.69 87 ARG A C 1
ATOM 678 O O . ARG A 1 87 ? 15.695 14.655 -11.671 1.00 67.69 87 ARG A O 1
#

Foldseek 3Di:
DVVVVVVVVVVVVVCVVDVVVVVVLVVLLVVLVVQLVVLVVVLCCLPPVDDPVPRDDPVVSVVSVVSNVVSPVSNVVSVVVVVVVVD